Protein AF-A0A392PJS2-F1 (afdb_monomer_lite)

pLDDT: mean 96.97, std 3.46, range [73.12, 98.88]

Structure (mmCIF, N/CA/C/O backbone):
data_AF-A0A392PJS2-F1
#
_entry.id   AF-A0A392PJS2-F1
#
loop_
_atom_site.group_PDB
_atom_site.id
_atom_site.type_symbol
_atom_site.label_atom_id
_atom_site.label_alt_id
_atom_site.label_comp_id
_atom_site.label_asym_id
_atom_site.label_entity_id
_atom_site.label_seq_id
_atom_site.pdbx_PDB_ins_code
_atom_site.Cartn_x
_atom_site.Cartn_y
_atom_site.Cartn_z
_atom_site.occupancy
_atom_site.B_iso_or_equiv
_atom_site.auth_seq_id
_atom_site.auth_comp_id
_atom_site.auth_asym_id
_atom_site.auth_atom_id
_atom_site.pdbx_PDB_model_num
ATOM 1 N N . MET A 1 1 ? 1.914 8.435 -18.148 1.00 73.12 1 MET A N 1
ATOM 2 C CA . MET A 1 1 ? 0.728 9.292 -17.917 1.00 73.12 1 MET A CA 1
ATOM 3 C C . MET A 1 1 ? -0.506 8.415 -18.011 1.00 73.12 1 MET A C 1
ATOM 5 O O . MET A 1 1 ? -0.628 7.691 -18.993 1.00 73.12 1 MET A O 1
ATOM 9 N N . ALA A 1 2 ? -1.369 8.454 -17.001 1.00 86.44 2 ALA A N 1
ATOM 10 C CA . ALA A 1 2 ? -2.645 7.744 -16.968 1.00 86.44 2 ALA A CA 1
ATOM 11 C C . ALA A 1 2 ? -3.736 8.725 -16.528 1.00 86.44 2 ALA A C 1
ATOM 13 O O . ALA A 1 2 ? -3.435 9.701 -15.837 1.00 86.44 2 ALA A O 1
ATOM 14 N N . VAL A 1 3 ? -4.967 8.484 -16.959 1.00 92.62 3 VAL A N 1
ATOM 15 C CA . VAL A 1 3 ? -6.150 9.249 -16.550 1.00 92.62 3 VAL A CA 1
ATOM 16 C C . VAL A 1 3 ? -7.122 8.315 -15.847 1.00 92.62 3 VAL A C 1
ATOM 18 O O . VAL A 1 3 ? -7.214 7.147 -16.221 1.00 92.62 3 VAL A O 1
ATOM 21 N N . GLU A 1 4 ? -7.824 8.811 -14.831 1.00 91.25 4 GLU A N 1
ATOM 22 C CA . GLU A 1 4 ? -8.888 8.043 -14.184 1.00 91.25 4 GLU A CA 1
ATOM 23 C C . GLU A 1 4 ? -9.958 7.679 -15.212 1.00 91.25 4 GLU A C 1
ATOM 25 O O . GLU A 1 4 ? -10.433 8.524 -15.974 1.00 91.25 4 GLU A O 1
ATOM 30 N 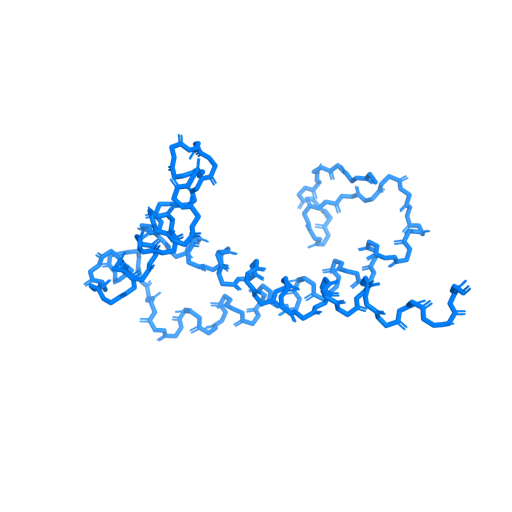N . ASP A 1 5 ? -10.302 6.399 -15.244 1.00 93.44 5 ASP A N 1
ATOM 31 C CA . ASP A 1 5 ? -11.325 5.855 -16.119 1.00 93.44 5 ASP A CA 1
ATOM 32 C C . ASP A 1 5 ? -11.951 4.642 -15.423 1.00 93.44 5 ASP A C 1
ATOM 34 O O . ASP A 1 5 ? -11.421 3.533 -15.523 1.00 93.44 5 ASP A O 1
ATOM 38 N N . PRO A 1 6 ? -13.076 4.830 -14.711 1.00 91.88 6 PRO A N 1
ATOM 39 C CA . PRO A 1 6 ? -13.757 3.745 -14.010 1.00 91.88 6 PRO A CA 1
ATOM 40 C C . PRO A 1 6 ? -14.246 2.614 -14.924 1.00 91.88 6 PRO A C 1
ATOM 42 O O . PRO A 1 6 ? -14.623 1.562 -14.420 1.00 91.88 6 PRO A O 1
ATOM 45 N N . SER A 1 7 ? -14.289 2.829 -16.246 1.00 91.69 7 SER A N 1
ATOM 46 C CA . SER A 1 7 ? -14.652 1.792 -17.218 1.00 91.69 7 SER A CA 1
ATOM 47 C C . SER A 1 7 ? -13.464 0.928 -17.657 1.00 91.69 7 SER A C 1
ATOM 49 O O . SER A 1 7 ? -13.666 -0.132 -18.248 1.00 91.69 7 SER A O 1
ATOM 51 N N . SER A 1 8 ? -12.235 1.359 -17.356 1.00 91.75 8 SER A N 1
ATOM 52 C CA . SER A 1 8 ? -11.013 0.596 -17.608 1.00 91.75 8 SER A CA 1
ATOM 53 C C . SER A 1 8 ? -10.842 -0.525 -16.571 1.00 91.75 8 SER A C 1
ATOM 55 O O . SER A 1 8 ? -11.165 -0.295 -15.402 1.00 91.75 8 SER A O 1
ATOM 57 N N . PRO A 1 9 ? -10.275 -1.697 -16.937 1.00 86.38 9 PRO A N 1
ATOM 58 C CA . PRO A 1 9 ? -10.069 -2.819 -16.011 1.00 86.38 9 PRO A CA 1
ATOM 59 C C . PRO A 1 9 ? -9.380 -2.424 -14.700 1.00 86.38 9 PRO A C 1
ATOM 61 O O . PRO A 1 9 ? -9.781 -2.866 -13.630 1.00 86.38 9 PRO A O 1
ATOM 64 N N . HIS A 1 10 ? -8.409 -1.511 -14.783 1.00 89.31 10 HIS A N 1
ATOM 65 C CA . HIS A 1 10 ? -7.588 -1.077 -13.647 1.00 89.31 10 HIS A CA 1
ATOM 66 C C . HIS A 1 10 ? -8.037 0.262 -13.040 1.00 89.31 10 HIS A C 1
ATOM 68 O O . HIS A 1 10 ? -7.300 0.886 -12.276 1.00 89.31 10 HIS A O 1
ATOM 74 N N . GLY A 1 11 ? -9.214 0.767 -13.431 1.00 88.94 11 GLY A N 1
ATOM 75 C CA . GLY A 1 11 ? -9.738 2.076 -13.014 1.00 88.94 11 GLY A CA 1
ATOM 76 C C . GLY A 1 11 ? -8.996 3.283 -13.604 1.00 88.94 11 GLY A C 1
ATOM 77 O O . GLY A 1 11 ? -9.311 4.433 -13.289 1.00 88.94 11 GLY A O 1
ATOM 78 N N . VAL A 1 12 ? -8.008 3.039 -14.467 1.00 93.19 12 VAL A N 1
ATOM 79 C CA . VAL A 1 12 ? -7.239 4.064 -15.173 1.00 93.19 12 VAL A CA 1
ATOM 80 C C . VAL A 1 12 ? -7.019 3.666 -16.623 1.00 93.19 12 VAL A C 1
ATOM 82 O O . VAL A 1 12 ? -6.790 2.498 -16.936 1.00 93.19 12 VAL A O 1
ATOM 85 N N . ARG A 1 13 ? -7.037 4.648 -17.519 1.00 94.00 13 ARG A N 1
ATOM 86 C CA . ARG A 1 13 ? -6.666 4.481 -18.924 1.00 94.00 13 ARG A CA 1
ATOM 87 C C . ARG A 1 13 ? -5.287 5.080 -19.164 1.00 94.00 13 ARG A C 1
ATOM 89 O O . ARG A 1 13 ? -5.021 6.230 -18.802 1.00 94.00 13 ARG A O 1
ATOM 96 N N . LEU A 1 14 ? -4.400 4.313 -19.793 1.00 94.62 14 LEU A N 1
ATOM 97 C CA . LEU A 1 14 ? -3.077 4.802 -20.164 1.00 94.62 14 LEU A CA 1
ATOM 98 C C . LEU A 1 14 ? -3.186 5.792 -21.330 1.00 94.62 14 LEU A C 1
ATOM 100 O O . LEU A 1 14 ? -3.915 5.568 -22.293 1.00 94.62 14 LEU A O 1
ATOM 104 N N . VAL A 1 15 ? -2.457 6.908 -21.243 1.00 94.75 15 VAL A N 1
ATOM 105 C CA . VAL A 1 15 ? -2.358 7.875 -22.355 1.00 94.75 15 VAL A CA 1
ATOM 106 C C . VAL A 1 15 ? -1.478 7.319 -23.478 1.00 94.75 15 VAL A C 1
ATOM 108 O O . VAL A 1 15 ? -1.674 7.654 -24.641 1.00 94.75 15 VAL A O 1
ATOM 111 N N . ILE A 1 16 ? -0.515 6.471 -23.119 1.00 95.25 16 ILE A N 1
ATOM 112 C CA . ILE A 1 16 ? 0.307 5.690 -24.041 1.00 95.25 16 ILE A CA 1
ATOM 113 C C . ILE A 1 16 ? -0.074 4.238 -23.792 1.00 95.25 16 ILE A C 1
ATOM 115 O O . ILE A 1 16 ? 0.264 3.704 -22.738 1.00 95.25 16 ILE A O 1
ATOM 119 N N . GLU A 1 17 ? -0.819 3.650 -24.723 1.00 92.50 17 GLU A N 1
ATOM 120 C CA . GLU A 1 17 ? -1.351 2.291 -24.579 1.00 92.50 17 GLU A CA 1
ATOM 121 C C . GLU A 1 17 ? -0.225 1.264 -24.425 1.00 92.50 17 GLU A C 1
ATOM 123 O O . GLU A 1 17 ? -0.281 0.431 -23.531 1.00 92.50 17 GLU A O 1
ATOM 128 N N . ASP A 1 18 ? 0.839 1.397 -25.219 1.00 95.06 18 ASP A N 1
ATOM 129 C CA . ASP A 1 18 ? 2.021 0.535 -25.169 1.00 95.06 18 ASP A CA 1
ATOM 130 C C . ASP A 1 18 ? 3.140 1.170 -24.329 1.00 95.06 18 ASP A C 1
ATOM 132 O O . ASP A 1 18 ? 4.203 1.543 -24.826 1.00 95.06 18 ASP A O 1
ATOM 136 N N . TYR A 1 19 ? 2.868 1.396 -23.041 1.00 96.56 19 TYR A N 1
ATOM 137 C CA . TYR A 1 19 ? 3.900 1.760 -22.069 1.00 96.56 19 TYR A CA 1
ATOM 138 C C . TYR A 1 19 ? 4.223 0.536 -21.195 1.00 96.56 19 TYR A C 1
ATOM 140 O O . TYR A 1 19 ? 3.553 0.353 -20.177 1.00 96.56 19 TYR A O 1
ATOM 148 N N . PRO A 1 20 ? 5.261 -0.267 -21.522 1.00 96.88 20 PRO A N 1
ATOM 149 C CA . PRO A 1 20 ? 5.435 -1.610 -20.955 1.00 96.88 20 PRO A CA 1
ATOM 150 C C . PRO A 1 20 ? 5.481 -1.654 -19.426 1.00 96.88 20 PRO A C 1
ATOM 152 O O . PRO A 1 20 ? 4.759 -2.423 -18.808 1.00 96.88 20 PRO A O 1
ATOM 155 N N . TYR A 1 21 ? 6.241 -0.749 -18.796 1.00 96.69 21 TYR A N 1
ATOM 156 C CA . TYR A 1 21 ? 6.295 -0.650 -17.331 1.00 96.69 21 TYR A CA 1
ATOM 157 C C . TYR A 1 21 ? 4.911 -0.430 -16.698 1.00 96.69 21 TYR A C 1
ATOM 159 O O . TYR A 1 21 ? 4.620 -0.983 -15.641 1.00 96.69 21 TYR A O 1
ATOM 167 N N . ALA A 1 22 ? 4.062 0.390 -17.323 1.00 96.06 22 ALA A N 1
ATOM 168 C CA . ALA A 1 22 ? 2.736 0.685 -16.796 1.00 96.06 22 ALA A CA 1
ATOM 169 C C . ALA A 1 22 ? 1.731 -0.429 -17.109 1.00 96.06 22 ALA A C 1
ATOM 171 O O . ALA A 1 22 ? 0.945 -0.765 -16.234 1.00 96.06 22 ALA A O 1
ATOM 172 N N . VAL A 1 23 ? 1.763 -0.996 -18.319 1.00 96.31 23 VAL A N 1
ATOM 173 C CA . VAL A 1 23 ? 0.888 -2.110 -18.716 1.00 96.31 23 VAL A CA 1
ATOM 174 C C . VAL A 1 23 ? 1.123 -3.310 -17.801 1.00 96.31 23 VAL A C 1
ATOM 176 O O . VAL A 1 23 ? 0.204 -3.727 -17.103 1.00 96.31 23 VAL A O 1
ATOM 179 N N . ASP A 1 24 ? 2.368 -3.783 -17.707 1.00 97.88 24 ASP A N 1
ATOM 180 C CA . ASP A 1 24 ? 2.719 -4.934 -16.868 1.00 97.88 24 ASP A CA 1
ATOM 181 C C . ASP A 1 24 ? 2.517 -4.619 -15.381 1.00 97.88 24 ASP A C 1
ATOM 183 O O . ASP A 1 24 ? 2.065 -5.453 -14.594 1.00 97.88 24 ASP A O 1
ATOM 187 N N . GLY A 1 25 ? 2.837 -3.385 -14.983 1.00 97.56 25 GLY A N 1
ATOM 188 C CA . GLY A 1 25 ? 2.685 -2.935 -13.609 1.00 97.56 25 GLY A CA 1
ATOM 189 C C . GLY A 1 25 ? 1.233 -2.925 -13.136 1.00 97.56 25 GLY A C 1
ATOM 190 O O . GLY A 1 25 ? 0.978 -3.299 -11.993 1.00 97.56 25 GLY A O 1
ATOM 191 N N . LEU A 1 26 ? 0.281 -2.538 -13.992 1.00 97.19 26 LEU A N 1
ATOM 192 C CA . LEU A 1 26 ? -1.142 -2.540 -13.648 1.00 97.19 26 LEU A CA 1
ATOM 193 C C . LEU A 1 26 ? -1.684 -3.961 -13.448 1.00 97.19 26 LEU A C 1
ATOM 195 O O . LEU A 1 26 ? -2.404 -4.187 -12.481 1.00 97.19 26 LEU A O 1
ATOM 199 N N . GLU A 1 27 ? -1.271 -4.925 -14.274 1.00 97.62 27 GLU A N 1
ATOM 200 C CA . GLU A 1 27 ? -1.653 -6.336 -14.104 1.00 97.62 27 GLU A CA 1
ATOM 201 C C . GLU A 1 27 ? -1.152 -6.906 -12.766 1.00 97.62 27 GLU A C 1
ATOM 203 O O . GLU A 1 27 ? -1.897 -7.547 -12.022 1.00 97.62 27 GLU A O 1
ATOM 208 N N . ILE A 1 28 ? 0.108 -6.633 -12.408 1.00 98.38 28 ILE A N 1
ATOM 209 C CA . ILE A 1 28 ? 0.666 -7.087 -11.126 1.00 98.38 28 ILE A CA 1
ATOM 210 C C . ILE A 1 28 ? -0.003 -6.364 -9.949 1.00 98.38 28 ILE A C 1
ATOM 212 O O . ILE A 1 28 ? -0.271 -6.978 -8.913 1.00 98.38 28 ILE A O 1
ATOM 216 N N . TRP A 1 29 ? -0.273 -5.065 -10.088 1.00 98.00 29 TRP A N 1
ATOM 217 C CA . TRP A 1 29 ? -0.975 -4.286 -9.073 1.00 98.00 29 TRP A CA 1
ATOM 218 C C . TRP A 1 29 ? -2.374 -4.845 -8.796 1.00 98.00 29 TRP A C 1
ATOM 220 O O . TRP A 1 29 ? -2.734 -5.021 -7.631 1.00 98.00 29 TRP A O 1
ATOM 230 N N . ASP A 1 30 ? -3.136 -5.166 -9.841 1.00 97.25 30 ASP A N 1
ATOM 231 C CA . ASP A 1 30 ? -4.477 -5.732 -9.706 1.00 97.25 30 ASP A CA 1
ATOM 232 C C . ASP A 1 30 ? -4.451 -7.121 -9.054 1.00 97.25 30 ASP A C 1
ATOM 234 O O . ASP A 1 30 ? -5.224 -7.394 -8.131 1.00 97.25 30 ASP A O 1
ATOM 238 N N . ALA A 1 31 ? -3.477 -7.962 -9.421 1.00 98.50 31 ALA A N 1
ATOM 239 C CA . ALA A 1 31 ? -3.265 -9.257 -8.779 1.00 98.50 31 ALA A CA 1
ATOM 240 C C . ALA A 1 31 ? -2.963 -9.125 -7.272 1.00 98.50 31 ALA A C 1
ATOM 242 O O . ALA A 1 31 ? -3.548 -9.839 -6.453 1.00 98.50 31 ALA A O 1
ATOM 243 N N . ILE A 1 32 ? -2.085 -8.189 -6.884 1.00 98.75 32 ILE A N 1
ATOM 244 C CA . ILE A 1 32 ? -1.775 -7.913 -5.471 1.00 98.75 32 ILE A CA 1
ATOM 245 C C . ILE A 1 32 ? -3.022 -7.420 -4.741 1.00 98.75 32 ILE A C 1
ATOM 247 O O . ILE A 1 32 ? -3.347 -7.935 -3.671 1.00 98.75 32 ILE A O 1
ATOM 251 N N . LYS A 1 33 ? -3.723 -6.431 -5.304 1.00 98.12 33 LYS A N 1
ATOM 252 C CA . LYS A 1 33 ? -4.886 -5.820 -4.659 1.00 98.12 33 LYS A CA 1
ATOM 253 C C . LYS A 1 33 ? -6.017 -6.829 -4.471 1.00 98.12 33 LYS A C 1
ATOM 255 O O . LYS A 1 33 ? -6.614 -6.857 -3.397 1.00 98.12 33 LYS A O 1
ATOM 260 N N . THR A 1 34 ? -6.264 -7.680 -5.466 1.00 98.31 34 THR A N 1
ATOM 261 C CA . THR A 1 34 ? -7.250 -8.767 -5.392 1.00 98.31 34 THR A CA 1
ATOM 262 C C . THR A 1 34 ? -6.894 -9.753 -4.283 1.00 98.31 34 THR A C 1
ATOM 264 O O . THR A 1 34 ? -7.718 -10.024 -3.412 1.00 98.31 34 THR A O 1
ATOM 267 N N . TRP A 1 35 ? -5.640 -10.213 -4.230 1.00 98.81 35 TRP A N 1
ATOM 268 C CA . TRP A 1 35 ? -5.190 -11.111 -3.165 1.00 98.81 35 TRP A CA 1
ATOM 269 C C . TRP A 1 35 ? -5.331 -10.493 -1.766 1.00 98.81 35 TRP A C 1
ATOM 271 O O . TRP A 1 35 ? -5.812 -11.143 -0.838 1.00 98.81 35 TRP A O 1
ATOM 281 N N . VAL A 1 36 ? -4.932 -9.228 -1.602 1.00 98.75 36 VAL A N 1
ATOM 282 C CA . VAL A 1 36 ? -5.047 -8.515 -0.322 1.00 98.75 36 VAL A CA 1
ATOM 283 C C . VAL A 1 36 ? -6.510 -8.343 0.077 1.00 98.75 36 VAL A C 1
ATOM 285 O O . VAL A 1 36 ? -6.837 -8.563 1.240 1.00 98.75 36 VAL A O 1
ATOM 288 N N . GLN A 1 37 ? -7.386 -7.972 -0.860 1.00 98.50 37 GLN A N 1
ATOM 289 C CA . GLN A 1 37 ? -8.825 -7.855 -0.621 1.00 98.50 37 GLN A CA 1
ATOM 290 C C . GLN A 1 37 ? -9.396 -9.173 -0.099 1.00 98.50 37 GLN A C 1
ATOM 292 O O . GLN A 1 37 ? -10.055 -9.173 0.943 1.00 98.50 37 GLN A O 1
ATOM 297 N N . ASP A 1 38 ? -9.116 -10.282 -0.782 1.00 98.56 38 ASP A N 1
ATOM 298 C CA . ASP A 1 38 ? -9.609 -11.600 -0.390 1.00 98.56 38 ASP A CA 1
ATOM 299 C C . ASP A 1 38 ? -9.082 -11.991 0.990 1.00 98.56 38 ASP A C 1
ATOM 301 O O . ASP A 1 38 ? -9.863 -12.352 1.869 1.00 98.56 38 ASP A O 1
ATOM 305 N N . TYR A 1 39 ? -7.775 -11.839 1.222 1.00 98.69 39 TYR A N 1
ATOM 306 C CA . TYR A 1 39 ? -7.146 -12.196 2.490 1.00 98.69 39 TYR A CA 1
ATOM 307 C C . TYR A 1 39 ? -7.667 -11.354 3.660 1.00 98.69 39 TYR A C 1
ATOM 309 O O . TYR A 1 39 ? -8.053 -11.904 4.688 1.00 98.69 39 TYR A O 1
ATOM 317 N N . VAL A 1 40 ? -7.724 -10.025 3.517 1.00 98.44 40 VAL A N 1
ATOM 318 C CA . VAL A 1 40 ? -8.235 -9.123 4.564 1.00 98.44 40 VAL A CA 1
ATOM 319 C C . VAL A 1 40 ? -9.688 -9.453 4.899 1.00 98.44 40 VAL A C 1
ATOM 321 O O . VAL A 1 40 ? -10.041 -9.498 6.078 1.00 98.44 40 VAL A O 1
ATOM 324 N N . SER A 1 41 ? -10.511 -9.755 3.891 1.00 97.31 41 SER A N 1
ATOM 325 C CA . SER A 1 41 ? -11.933 -10.070 4.080 1.00 97.31 41 SER A CA 1
ATOM 326 C C . SER A 1 41 ? -12.169 -11.344 4.907 1.00 97.31 41 SER A C 1
ATOM 328 O O . SER A 1 41 ? -13.239 -11.492 5.494 1.00 97.31 41 SER A O 1
ATOM 330 N N . LEU A 1 42 ? -11.181 -12.246 5.004 1.00 98.31 42 LEU A N 1
ATOM 331 C CA . LEU A 1 42 ? -11.260 -13.433 5.868 1.00 98.31 42 LEU A CA 1
ATOM 332 C C . LEU A 1 42 ? -11.178 -13.091 7.364 1.00 98.31 42 LEU A C 1
ATOM 334 O O . LEU A 1 42 ? -11.763 -13.801 8.181 1.00 98.31 42 LEU A O 1
ATOM 338 N N . TYR A 1 43 ? -10.448 -12.031 7.727 1.00 98.31 43 TYR A N 1
ATOM 339 C CA . TYR A 1 43 ? -10.139 -11.691 9.123 1.00 98.31 43 TYR A CA 1
ATOM 340 C C . TYR A 1 43 ? -10.861 -10.432 9.615 1.00 98.31 43 TYR A C 1
ATOM 342 O O . TYR A 1 43 ? -11.163 -10.322 10.803 1.00 98.31 43 TYR A O 1
ATOM 350 N N . TYR A 1 44 ? -11.181 -9.506 8.710 1.00 98.44 44 TYR A N 1
ATOM 351 C CA . TYR A 1 44 ? -11.827 -8.232 9.014 1.00 98.44 44 TYR A CA 1
ATOM 352 C C . TYR A 1 44 ? -13.157 -8.131 8.261 1.00 98.44 44 TYR A C 1
ATOM 354 O O . TYR A 1 44 ? -13.212 -7.523 7.197 1.00 98.44 44 TYR A O 1
ATOM 362 N N . PRO A 1 45 ? -14.250 -8.718 8.782 1.00 97.00 45 PRO A N 1
ATOM 363 C CA . PRO A 1 45 ? -15.543 -8.702 8.098 1.00 97.00 45 PRO A CA 1
ATOM 364 C C . PRO A 1 45 ? -16.214 -7.321 8.087 1.00 97.00 45 PRO A C 1
ATOM 366 O O . PRO A 1 45 ? -17.107 -7.092 7.274 1.00 97.00 45 PRO A O 1
ATOM 369 N N . THR A 1 46 ? -15.833 -6.414 8.995 1.00 98.12 46 THR A N 1
ATOM 370 C CA . THR A 1 46 ? -16.392 -5.058 9.082 1.00 98.12 46 THR A CA 1
ATOM 371 C C . THR A 1 46 ? -15.341 -4.035 9.514 1.00 98.12 46 THR A C 1
ATOM 373 O O . THR A 1 46 ? -14.329 -4.384 10.132 1.00 98.12 46 THR A O 1
ATOM 376 N N . ASP A 1 47 ? -15.603 -2.758 9.228 1.00 98.56 47 ASP A N 1
ATOM 377 C CA . ASP A 1 47 ? -14.724 -1.643 9.600 1.00 98.56 47 ASP A CA 1
ATOM 378 C C . ASP A 1 47 ? -14.512 -1.565 11.118 1.00 98.56 47 ASP A C 1
ATOM 380 O O . ASP A 1 47 ? -13.417 -1.254 11.586 1.00 98.56 47 ASP A O 1
ATOM 384 N N . GLU A 1 48 ? -15.523 -1.922 11.915 1.00 98.44 48 GLU A N 1
ATOM 385 C CA . GLU A 1 48 ? -15.415 -1.930 13.375 1.00 98.44 48 GLU A CA 1
ATOM 386 C C . GLU A 1 48 ? -14.372 -2.930 13.883 1.00 98.44 48 GLU A C 1
ATOM 388 O O . GLU A 1 48 ? -13.803 -2.713 14.953 1.00 98.44 48 GLU A O 1
ATOM 393 N N . VAL A 1 49 ? -14.119 -4.023 13.154 1.00 98.38 49 VAL A N 1
ATOM 394 C CA . VAL A 1 49 ? -13.078 -4.992 13.529 1.00 98.38 49 VAL A CA 1
ATOM 395 C C . VAL A 1 49 ? -11.692 -4.378 13.324 1.00 98.38 49 VAL A C 1
ATOM 397 O O . VAL A 1 49 ? -10.851 -4.497 14.210 1.00 98.38 49 VAL A O 1
ATOM 400 N N . VAL A 1 50 ? -11.481 -3.633 12.232 1.00 98.56 50 VAL A N 1
ATOM 401 C CA . VAL A 1 50 ? -10.233 -2.885 11.966 1.00 98.56 50 VAL A CA 1
ATOM 402 C C . VAL A 1 50 ? -9.982 -1.833 13.051 1.00 98.56 50 VAL A C 1
ATOM 404 O O . VAL A 1 50 ? -8.871 -1.706 13.563 1.00 98.56 50 VAL A O 1
ATOM 407 N N . GLN A 1 51 ? -11.024 -1.094 13.442 1.00 98.56 51 GLN A N 1
ATOM 408 C CA . GLN A 1 51 ? -10.931 -0.042 14.465 1.00 98.56 51 GLN A CA 1
ATOM 409 C C . GLN A 1 51 ? -10.604 -0.593 15.859 1.00 98.56 51 GLN A C 1
ATOM 411 O O . GLN A 1 51 ? -9.946 0.078 16.654 1.00 98.56 51 GLN A O 1
ATOM 416 N N . LYS A 1 52 ? -11.084 -1.801 16.177 1.00 98.56 52 LYS A N 1
ATOM 417 C CA . LYS A 1 52 ? -10.890 -2.446 17.486 1.00 98.56 52 LYS A CA 1
ATOM 418 C C . LYS A 1 52 ? -9.586 -3.235 17.595 1.00 98.56 52 LYS A C 1
ATOM 420 O O . LYS A 1 52 ? -9.233 -3.639 18.702 1.00 98.56 52 LYS A O 1
ATOM 425 N N . ASP A 1 53 ? -8.881 -3.455 16.490 1.00 98.75 53 ASP A N 1
ATOM 426 C CA . ASP A 1 53 ? -7.601 -4.156 16.481 1.00 98.75 53 ASP A CA 1
ATOM 427 C C . ASP A 1 53 ? -6.476 -3.260 17.022 1.00 98.75 53 ASP A C 1
ATOM 429 O O . ASP A 1 53 ? -5.905 -2.424 16.324 1.00 98.75 53 ASP A O 1
ATOM 433 N N . ILE A 1 54 ? -6.158 -3.434 18.304 1.00 98.62 54 ILE A N 1
ATOM 434 C CA . ILE A 1 54 ? -5.173 -2.609 19.013 1.00 98.62 54 ILE A CA 1
ATOM 435 C C . ILE A 1 54 ? -3.774 -2.750 18.402 1.00 98.62 54 ILE A C 1
ATOM 437 O O . ILE A 1 54 ? -3.030 -1.764 18.350 1.00 98.62 54 ILE A O 1
ATOM 441 N N . GLU A 1 55 ? -3.407 -3.950 17.949 1.00 98.81 55 GLU A N 1
ATOM 442 C CA . GLU A 1 55 ? -2.089 -4.203 17.368 1.00 98.81 55 GLU A CA 1
ATOM 443 C C . GLU A 1 55 ? -1.964 -3.482 16.027 1.00 98.81 55 GLU A C 1
ATOM 445 O O . GLU A 1 55 ? -1.006 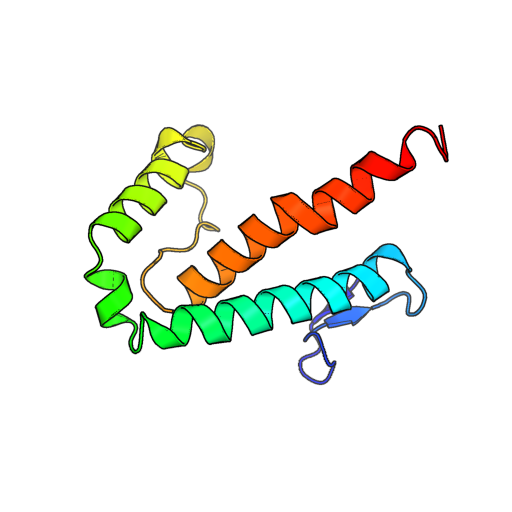-2.731 15.827 1.00 98.81 55 GLU A O 1
ATOM 450 N N . LEU A 1 56 ? -2.978 -3.601 15.164 1.00 98.81 56 LEU A N 1
ATOM 451 C CA . LEU A 1 56 ? -3.021 -2.918 13.873 1.00 98.81 56 LEU A CA 1
ATOM 452 C C . LEU A 1 56 ? -2.992 -1.389 14.025 1.00 98.81 56 LEU A C 1
ATOM 454 O O . LEU A 1 56 ? -2.216 -0.713 13.344 1.00 98.81 56 LEU A O 1
ATOM 458 N N . GLN A 1 57 ? -3.792 -0.835 14.944 1.00 98.75 57 GLN A N 1
ATOM 459 C CA . GLN A 1 57 ? -3.819 0.610 15.203 1.00 98.75 57 GLN A CA 1
ATOM 460 C C . GLN A 1 57 ? -2.463 1.116 15.715 1.00 98.75 57 GLN A C 1
ATOM 462 O O . GLN A 1 57 ? -1.981 2.171 15.294 1.00 98.75 57 GLN A O 1
ATOM 467 N N . THR A 1 58 ? -1.825 0.360 16.612 1.00 98.75 58 THR A N 1
ATOM 468 C CA . THR A 1 58 ? -0.522 0.728 17.182 1.00 98.75 58 THR A CA 1
ATOM 469 C C . THR A 1 58 ? 0.581 0.652 16.132 1.00 98.75 58 THR A C 1
ATOM 471 O O . THR A 1 58 ? 1.389 1.577 16.033 1.00 98.75 58 THR A O 1
ATOM 474 N N . TRP A 1 59 ? 0.585 -0.405 15.318 1.00 98.81 59 TRP A N 1
ATOM 475 C CA . TRP A 1 59 ? 1.521 -0.567 14.211 1.00 98.81 59 TRP A CA 1
ATOM 476 C C . TRP A 1 59 ? 1.422 0.594 13.220 1.00 98.81 59 TRP A C 1
ATOM 478 O O . TRP A 1 59 ? 2.428 1.249 12.942 1.00 98.81 59 TRP A O 1
ATOM 488 N N . TRP A 1 60 ? 0.215 0.912 12.740 1.00 98.69 60 TRP A N 1
ATOM 489 C CA . TRP A 1 60 ? 0.040 1.992 11.770 1.00 98.69 60 TRP A CA 1
ATOM 490 C C . TRP A 1 60 ? 0.457 3.350 12.340 1.00 98.69 60 TRP A C 1
ATOM 492 O O . TRP A 1 60 ? 1.153 4.129 11.684 1.00 98.69 60 TRP A O 1
ATOM 502 N N . LYS A 1 61 ? 0.099 3.611 13.601 1.00 98.62 61 LYS A N 1
ATOM 503 C CA . LYS A 1 61 ? 0.532 4.813 14.313 1.00 98.62 61 LYS A CA 1
ATOM 504 C C . LYS A 1 61 ? 2.055 4.918 14.374 1.00 98.62 61 LYS A C 1
ATOM 506 O O . LYS A 1 61 ? 2.596 5.987 14.116 1.00 98.62 61 LYS A O 1
ATOM 511 N N . GLU A 1 62 ? 2.758 3.835 14.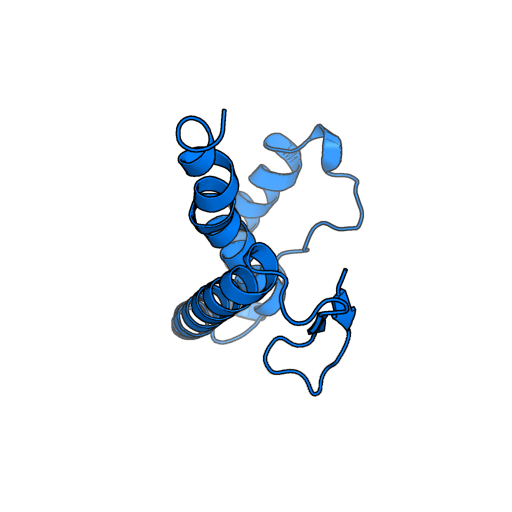698 1.00 98.75 62 GLU A N 1
ATOM 512 C CA . GLU A 1 62 ? 4.220 3.842 14.762 1.00 98.75 62 GLU A CA 1
ATOM 513 C C . GLU A 1 62 ? 4.870 4.063 13.391 1.00 98.75 62 GLU A C 1
ATOM 515 O O . GLU A 1 62 ? 5.806 4.863 13.288 1.00 98.75 62 GLU A O 1
ATOM 520 N N . VAL A 1 63 ? 4.349 3.428 12.336 1.00 98.50 63 VAL A N 1
ATOM 521 C CA . VAL A 1 63 ? 4.807 3.638 10.952 1.00 98.50 63 VAL A CA 1
ATOM 522 C C . VAL A 1 63 ? 4.741 5.121 10.578 1.00 98.50 63 VAL A C 1
ATOM 524 O O . VAL A 1 63 ? 5.723 5.668 10.075 1.00 98.50 63 VAL A O 1
ATOM 527 N N . VAL A 1 64 ? 3.623 5.792 10.868 1.00 98.56 64 VAL A N 1
ATOM 528 C CA . VAL A 1 64 ? 3.407 7.200 10.497 1.00 98.56 64 VAL A CA 1
ATOM 529 C C . VAL A 1 64 ? 4.138 8.168 11.427 1.00 98.56 64 VAL A C 1
ATOM 531 O O . VAL A 1 64 ? 4.815 9.080 10.962 1.00 98.56 64 VAL A O 1
ATOM 534 N N . GLU A 1 65 ? 4.007 8.008 12.743 1.00 98.56 65 GLU A N 1
ATOM 535 C CA . GLU A 1 65 ? 4.489 8.997 13.715 1.00 98.56 65 GLU A CA 1
ATOM 536 C C . GLU A 1 65 ? 5.974 8.850 14.052 1.00 98.56 65 GLU A C 1
ATOM 538 O O . GLU A 1 65 ? 6.596 9.834 14.460 1.00 98.56 65 GLU A O 1
ATOM 543 N N . LYS A 1 66 ? 6.549 7.650 13.892 1.00 98.38 66 LYS A N 1
ATOM 544 C CA . LYS A 1 66 ? 7.971 7.394 14.163 1.00 98.38 66 LYS A CA 1
ATOM 545 C C . LYS A 1 66 ? 8.740 7.017 12.906 1.00 98.38 66 LYS A C 1
ATOM 547 O O . LYS A 1 66 ? 9.736 7.670 12.616 1.00 98.38 66 LYS A O 1
ATOM 552 N N . GLY A 1 67 ? 8.282 6.005 12.166 1.00 98.12 67 GLY A N 1
ATOM 553 C CA . GLY A 1 67 ? 8.968 5.518 10.962 1.00 98.12 67 GLY A CA 1
ATOM 554 C C . GLY A 1 67 ? 9.127 6.611 9.902 1.00 98.12 67 GLY A C 1
ATOM 555 O O . GLY A 1 67 ? 10.232 6.862 9.430 1.00 98.12 67 GLY A O 1
ATOM 556 N N . HIS A 1 68 ? 8.033 7.316 9.613 1.00 98.31 68 HIS A N 1
ATOM 557 C CA . HIS A 1 68 ? 7.970 8.486 8.731 1.00 98.31 68 HIS A CA 1
ATOM 558 C C . HIS A 1 68 ? 7.578 9.761 9.500 1.00 98.31 68 HIS A C 1
ATOM 560 O O . HIS A 1 68 ? 6.786 10.583 9.028 1.00 98.31 68 HIS A O 1
ATOM 566 N N . GLY A 1 69 ? 8.109 9.923 10.718 1.00 98.44 69 GLY A N 1
ATOM 567 C CA . GLY A 1 69 ? 7.692 10.970 11.661 1.00 98.44 69 GLY A CA 1
ATOM 568 C C . GLY A 1 69 ? 7.924 12.417 11.193 1.00 98.44 69 GLY A C 1
ATOM 569 O O . GLY A 1 69 ? 7.280 13.350 11.687 1.00 98.44 69 GLY A O 1
ATOM 570 N N . ASP A 1 70 ? 8.809 12.617 10.218 1.00 98.62 70 ASP A N 1
ATOM 571 C CA . ASP A 1 70 ? 9.042 13.883 9.517 1.00 98.62 70 ASP A CA 1
ATOM 572 C C . ASP A 1 70 ? 7.879 14.267 8.582 1.00 98.62 70 ASP A C 1
ATOM 574 O O . ASP A 1 70 ? 7.644 15.448 8.319 1.00 98.62 70 ASP A O 1
ATOM 578 N N . LEU A 1 71 ? 7.103 13.276 8.135 1.00 98.44 71 LEU A N 1
ATOM 579 C CA . LEU A 1 71 ? 5.943 13.430 7.260 1.00 98.44 71 LEU A CA 1
ATOM 580 C C . LEU A 1 71 ? 4.603 13.172 7.962 1.00 98.44 71 LEU A C 1
ATOM 582 O O . LEU A 1 71 ? 3.563 13.277 7.310 1.00 98.44 71 LEU A O 1
ATOM 586 N N . LYS A 1 72 ? 4.579 12.878 9.268 1.00 98.12 72 LYS A N 1
ATOM 587 C CA . LYS A 1 72 ? 3.353 12.521 10.017 1.00 98.12 72 LYS A CA 1
ATOM 588 C C . LYS A 1 72 ? 2.191 13.515 9.869 1.00 98.12 72 LYS A C 1
ATOM 590 O O . LYS A 1 72 ? 1.030 13.123 9.886 1.00 98.12 72 LYS A O 1
ATOM 595 N N . ASP A 1 73 ? 2.495 14.799 9.671 1.00 97.81 73 ASP A N 1
ATOM 596 C CA . ASP A 1 73 ? 1.502 15.881 9.602 1.00 97.81 73 ASP A CA 1
ATOM 597 C C . ASP A 1 73 ? 0.883 16.052 8.196 1.00 97.81 73 ASP A C 1
ATOM 599 O O . ASP A 1 73 ? 0.068 16.949 7.953 1.00 97.81 73 ASP A O 1
ATOM 603 N N . LYS A 1 74 ? 1.268 15.213 7.224 1.00 98.12 74 LYS A N 1
ATOM 604 C CA . LYS A 1 74 ? 0.721 15.263 5.865 1.00 98.12 74 LYS A CA 1
ATOM 605 C C . LYS A 1 74 ? -0.694 14.676 5.803 1.00 98.12 74 LYS A C 1
ATOM 607 O O . LYS A 1 74 ? -1.004 13.651 6.396 1.00 98.12 74 LYS A O 1
ATOM 612 N N . LYS A 1 75 ? -1.568 15.313 5.016 1.00 97.38 75 LYS A N 1
ATOM 613 C CA . LYS A 1 75 ? -2.995 14.943 4.920 1.00 97.38 75 LYS A CA 1
ATOM 614 C C . LYS A 1 75 ? -3.272 13.659 4.132 1.00 97.38 75 LYS A C 1
ATOM 616 O O . LYS A 1 75 ? -4.390 13.168 4.194 1.00 97.38 75 LYS A O 1
ATOM 621 N N . TRP A 1 76 ? -2.292 13.150 3.388 1.00 97.19 76 TRP A N 1
ATOM 622 C CA . TRP A 1 76 ? -2.454 11.984 2.516 1.00 97.19 76 TRP A CA 1
ATOM 623 C C . TRP A 1 76 ? -2.320 10.641 3.244 1.00 97.19 76 TRP A C 1
ATOM 625 O O . TRP A 1 76 ? -2.531 9.612 2.616 1.00 97.19 76 TRP A O 1
ATOM 635 N N . TRP A 1 77 ? -1.984 10.628 4.539 1.00 98.19 77 TRP A N 1
ATOM 636 C CA . TRP A 1 77 ? -1.932 9.390 5.317 1.00 98.19 77 TRP A CA 1
ATOM 637 C C . TRP A 1 77 ? -3.330 8.769 5.488 1.00 98.19 77 TRP A C 1
ATOM 639 O O . TRP A 1 77 ? -4.216 9.443 6.035 1.00 98.19 77 TRP A O 1
ATOM 649 N N . PRO A 1 78 ? -3.518 7.488 5.104 1.00 97.88 78 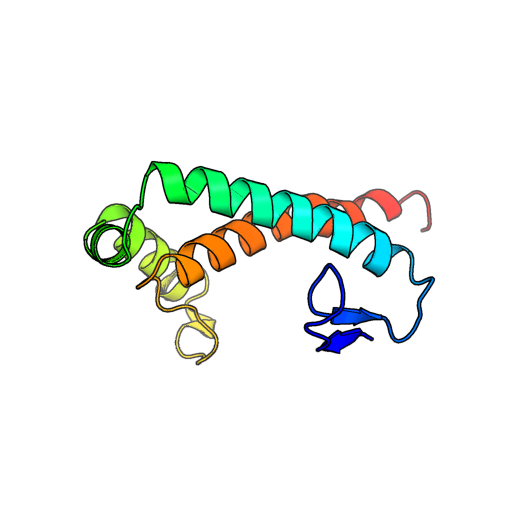PRO A N 1
ATOM 650 C CA . PRO A 1 78 ? -4.680 6.699 5.503 1.00 97.88 78 PRO A CA 1
ATOM 651 C C . PRO A 1 78 ? -4.889 6.725 7.018 1.00 97.88 78 PRO A C 1
ATOM 653 O O . PRO A 1 78 ? -3.929 6.786 7.794 1.00 97.88 78 PRO A O 1
ATOM 656 N N . LYS A 1 79 ? -6.150 6.686 7.454 1.00 97.38 79 LYS A N 1
ATOM 657 C CA . LYS A 1 79 ? -6.492 6.750 8.884 1.00 97.38 79 LYS A CA 1
ATOM 658 C C . LYS A 1 79 ? -6.503 5.382 9.554 1.00 97.38 79 LYS A C 1
ATOM 660 O O . LYS A 1 79 ? -6.499 5.332 10.782 1.00 97.38 79 LYS A O 1
ATOM 665 N N . MET A 1 80 ? -6.486 4.309 8.764 1.00 98.12 80 MET A N 1
ATOM 666 C CA . MET A 1 80 ? -6.571 2.926 9.228 1.00 98.12 80 MET A CA 1
ATOM 667 C C . MET A 1 80 ? -7.855 2.681 10.028 1.00 98.12 80 MET A C 1
ATOM 669 O O . MET A 1 80 ? -7.828 2.076 11.091 1.00 98.12 80 MET A O 1
ATOM 673 N N . GLN A 1 81 ? -8.985 3.217 9.554 1.00 98.31 81 GLN A N 1
ATOM 674 C CA . GLN A 1 81 ? -10.276 3.123 10.264 1.00 98.31 81 GLN A CA 1
ATOM 675 C C . GLN A 1 81 ? -11.314 2.253 9.549 1.00 98.31 81 GLN A C 1
ATOM 677 O O . GLN A 1 81 ? -12.423 2.085 10.051 1.00 98.31 81 GLN A O 1
ATOM 682 N N . ASN A 1 82 ? -10.989 1.734 8.370 1.00 98.44 82 ASN A N 1
ATOM 683 C CA . ASN A 1 82 ? -11.897 0.941 7.554 1.00 98.44 82 ASN A CA 1
ATOM 684 C C . ASN A 1 82 ? -11.113 -0.096 6.737 1.00 98.44 82 ASN A C 1
ATOM 686 O O . ASN A 1 82 ? -9.885 -0.021 6.630 1.00 98.44 82 ASN A O 1
ATOM 690 N N . LEU A 1 83 ? -11.830 -1.056 6.152 1.00 98.19 83 LEU A N 1
ATOM 691 C CA . LEU A 1 83 ? -11.249 -2.109 5.321 1.00 98.19 83 LEU A CA 1
ATOM 692 C C . LEU A 1 83 ? -10.446 -1.541 4.147 1.00 98.19 83 LEU A C 1
ATOM 694 O O . LEU A 1 83 ? -9.375 -2.058 3.838 1.00 98.19 83 LEU A O 1
ATOM 698 N N . GLN A 1 84 ? -10.940 -0.486 3.495 1.00 98.19 84 GLN A N 1
ATOM 699 C CA . GLN A 1 84 ? -10.284 0.087 2.318 1.00 98.19 84 GLN A CA 1
ATOM 700 C C . GLN A 1 84 ? -8.925 0.700 2.666 1.00 98.19 84 GLN A C 1
ATOM 702 O O . GLN A 1 84 ? -7.965 0.471 1.934 1.00 98.19 84 GLN A O 1
ATOM 707 N N . ASP A 1 85 ? -8.804 1.384 3.807 1.00 98.31 85 ASP A N 1
ATOM 708 C CA . ASP A 1 85 ? -7.526 1.902 4.305 1.00 98.31 85 ASP A CA 1
ATOM 709 C C . ASP A 1 85 ? -6.513 0.763 4.507 1.00 98.31 85 ASP A C 1
ATOM 711 O O . ASP A 1 85 ? -5.347 0.899 4.123 1.00 98.31 85 ASP A O 1
ATOM 715 N N . LEU A 1 86 ? -6.951 -0.362 5.085 1.00 98.75 86 LEU A N 1
ATOM 716 C CA . LEU A 1 86 ? -6.106 -1.531 5.336 1.00 98.75 86 LEU A CA 1
ATOM 717 C C . LEU A 1 86 ? -5.678 -2.197 4.024 1.00 98.75 86 LEU A C 1
ATOM 719 O O . LEU A 1 86 ? -4.486 -2.391 3.786 1.00 98.75 86 LEU A O 1
ATOM 723 N N . ILE A 1 87 ? -6.637 -2.485 3.143 1.00 98.69 87 ILE A N 1
ATOM 724 C CA . ILE A 1 87 ? -6.393 -3.114 1.840 1.00 98.69 87 ILE A CA 1
ATOM 725 C C . ILE A 1 87 ? -5.463 -2.252 0.992 1.00 98.69 87 ILE A C 1
ATOM 727 O O . ILE A 1 87 ? -4.490 -2.758 0.429 1.00 98.69 87 ILE A O 1
ATOM 731 N N . GLN A 1 88 ? -5.713 -0.944 0.930 1.00 98.31 88 GLN A N 1
ATOM 732 C CA . GLN A 1 88 ? -4.874 -0.013 0.188 1.00 98.31 88 GLN A CA 1
ATOM 733 C C . GLN A 1 88 ? -3.456 0.029 0.766 1.00 98.31 88 GLN A C 1
ATOM 735 O O . GLN A 1 88 ? -2.491 -0.113 0.016 1.00 98.31 88 GLN A O 1
ATOM 740 N N . SER A 1 89 ? -3.318 0.177 2.085 1.00 98.62 89 SER A N 1
ATOM 741 C CA . SER A 1 89 ? -2.011 0.246 2.748 1.00 98.62 89 SER A CA 1
ATOM 742 C C . SER A 1 89 ? -1.195 -1.030 2.535 1.00 98.62 89 SER A C 1
ATOM 744 O O . SER A 1 89 ? -0.042 -0.958 2.112 1.00 98.62 89 SER A O 1
ATOM 746 N N . CYS A 1 90 ? -1.796 -2.205 2.745 1.00 98.81 90 CYS A N 1
ATOM 747 C CA . CYS A 1 90 ? -1.141 -3.491 2.510 1.00 98.81 90 CYS A CA 1
ATOM 748 C C . CYS A 1 90 ? -0.743 -3.676 1.039 1.00 98.81 90 CYS A C 1
ATOM 750 O O . CYS A 1 90 ? 0.383 -4.092 0.764 1.00 98.81 90 CYS A O 1
ATOM 752 N N . SER A 1 91 ? -1.617 -3.310 0.096 1.00 98.75 91 SER A N 1
ATOM 753 C CA . SER A 1 91 ? -1.321 -3.405 -1.341 1.00 98.75 91 SER A CA 1
ATOM 754 C C . SER A 1 91 ? -0.135 -2.522 -1.733 1.00 98.75 91 SER A C 1
ATOM 756 O O . SER A 1 91 ? 0.770 -2.984 -2.424 1.00 98.75 91 SER A O 1
ATOM 758 N N . ILE A 1 92 ? -0.081 -1.279 -1.233 1.00 98.75 92 ILE A N 1
ATOM 759 C CA . ILE A 1 92 ? 1.042 -0.355 -1.469 1.00 98.75 92 ILE A CA 1
ATOM 760 C C . ILE A 1 92 ? 2.347 -0.925 -0.908 1.00 98.75 92 ILE A C 1
ATOM 762 O O . ILE A 1 92 ? 3.373 -0.886 -1.591 1.00 98.75 92 ILE A O 1
ATO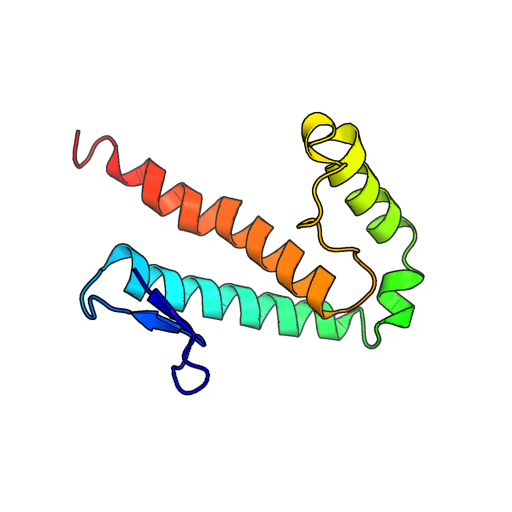M 766 N N . ILE A 1 93 ? 2.325 -1.458 0.317 1.00 98.75 93 ILE A N 1
ATOM 767 C CA . ILE A 1 93 ? 3.513 -2.037 0.960 1.00 98.75 93 ILE A CA 1
ATOM 768 C C . ILE A 1 93 ? 4.037 -3.226 0.144 1.00 98.75 93 ILE A C 1
ATOM 770 O O . ILE A 1 93 ? 5.224 -3.264 -0.186 1.00 98.75 93 ILE A O 1
ATOM 774 N N . ILE A 1 94 ? 3.159 -4.163 -0.235 1.00 98.88 94 ILE A N 1
ATOM 775 C CA . ILE A 1 94 ? 3.534 -5.352 -1.015 1.00 98.88 94 ILE A CA 1
ATOM 776 C C . ILE A 1 94 ? 4.062 -4.949 -2.393 1.00 98.88 94 ILE A C 1
ATOM 778 O O . ILE A 1 94 ? 5.128 -5.418 -2.792 1.00 98.88 94 ILE A O 1
ATOM 782 N N . TRP A 1 95 ? 3.377 -4.048 -3.102 1.00 98.81 95 TRP A N 1
ATOM 783 C CA . TRP A 1 95 ? 3.823 -3.518 -4.394 1.00 98.81 95 TRP A CA 1
ATOM 784 C C . TRP A 1 95 ? 5.219 -2.892 -4.312 1.00 98.81 95 TRP A C 1
ATOM 786 O O . TRP A 1 95 ? 6.096 -3.205 -5.120 1.00 98.81 95 TRP A O 1
ATOM 796 N N . THR A 1 96 ? 5.436 -2.044 -3.303 1.00 98.75 96 THR A N 1
ATOM 797 C CA . THR A 1 96 ? 6.704 -1.335 -3.089 1.00 98.75 96 THR A CA 1
ATOM 798 C C . THR A 1 96 ? 7.849 -2.319 -2.865 1.00 98.75 96 THR A C 1
ATOM 800 O O . THR A 1 96 ? 8.908 -2.185 -3.477 1.00 98.75 96 THR A O 1
ATOM 803 N N . ALA A 1 97 ? 7.627 -3.333 -2.026 1.00 98.69 97 ALA A N 1
ATOM 804 C CA . ALA A 1 97 ? 8.632 -4.337 -1.694 1.00 98.69 97 ALA A CA 1
ATOM 805 C C . ALA A 1 97 ? 8.898 -5.350 -2.824 1.00 98.69 97 ALA A C 1
ATOM 807 O O . ALA A 1 97 ? 9.944 -5.998 -2.820 1.00 98.69 97 ALA A O 1
ATOM 808 N N . SER A 1 98 ? 7.969 -5.507 -3.773 1.00 98.69 98 SER A N 1
ATOM 809 C CA . SER A 1 98 ? 8.044 -6.514 -4.837 1.00 98.69 98 SER A CA 1
ATOM 810 C C . SER A 1 98 ? 8.224 -5.883 -6.218 1.00 98.69 98 SER A C 1
ATOM 812 O O . SER A 1 98 ? 9.352 -5.629 -6.635 1.00 98.69 98 SER A O 1
ATOM 814 N N . ALA A 1 99 ? 7.129 -5.637 -6.933 1.00 98.56 99 ALA A N 1
ATOM 815 C CA . ALA A 1 99 ? 7.118 -5.229 -8.330 1.00 98.56 99 ALA A CA 1
ATOM 816 C C . ALA A 1 99 ? 7.852 -3.905 -8.567 1.00 98.56 99 ALA A C 1
ATOM 818 O O . ALA A 1 99 ? 8.649 -3.817 -9.500 1.00 98.56 99 ALA A O 1
ATOM 819 N N . LEU A 1 100 ? 7.657 -2.907 -7.694 1.00 98.69 100 LEU A N 1
ATOM 820 C CA . LEU A 1 100 ? 8.358 -1.630 -7.827 1.00 98.69 100 LEU A CA 1
ATOM 821 C C . LEU A 1 100 ? 9.866 -1.817 -7.672 1.00 98.69 100 LEU A C 1
ATOM 823 O O . LEU A 1 100 ? 10.624 -1.384 -8.537 1.00 98.69 100 LEU A O 1
ATOM 827 N N . HIS A 1 101 ? 10.295 -2.488 -6.598 1.00 98.62 101 HIS A N 1
ATOM 828 C CA . HIS A 1 101 ? 11.703 -2.800 -6.371 1.00 98.62 101 HIS A CA 1
ATOM 829 C C . HIS A 1 101 ? 12.298 -3.573 -7.555 1.00 98.62 101 HIS A C 1
ATOM 831 O O . HIS A 1 101 ? 13.342 -3.191 -8.078 1.00 98.62 101 HIS A O 1
ATOM 837 N N . ALA A 1 102 ? 11.621 -4.621 -8.028 1.00 98.69 102 ALA A N 1
ATOM 838 C CA . ALA A 1 102 ? 12.088 -5.433 -9.146 1.00 98.69 102 ALA A CA 1
ATOM 839 C C . ALA A 1 102 ? 12.280 -4.606 -10.427 1.00 98.69 102 ALA A C 1
ATOM 841 O O . ALA A 1 102 ? 13.335 -4.703 -11.061 1.00 98.69 102 ALA A O 1
ATOM 842 N N . ALA A 1 103 ? 11.299 -3.763 -10.764 1.00 98.38 103 ALA A N 1
ATOM 843 C CA . ALA A 1 103 ? 11.311 -2.945 -11.972 1.00 98.38 103 ALA A CA 1
ATOM 844 C C . ALA A 1 103 ? 12.460 -1.926 -12.000 1.00 98.38 103 ALA A C 1
ATOM 846 O O . ALA A 1 103 ? 13.014 -1.661 -13.065 1.00 98.38 103 ALA A O 1
ATOM 847 N N . VAL A 1 104 ? 12.843 -1.369 -10.845 1.00 98.12 104 VAL A N 1
ATOM 848 C CA . VAL A 1 104 ? 13.911 -0.355 -10.763 1.00 98.12 104 VAL A CA 1
ATOM 849 C C . VAL A 1 104 ? 15.293 -0.932 -10.441 1.00 98.12 104 VAL A C 1
ATOM 851 O O . VAL A 1 104 ? 16.292 -0.235 -10.606 1.00 98.12 104 VAL A O 1
ATOM 854 N N . ASN A 1 105 ? 15.374 -2.189 -9.996 1.00 98.38 105 ASN A N 1
ATOM 855 C CA . ASN A 1 105 ? 16.624 -2.813 -9.559 1.00 98.38 105 ASN A CA 1
ATOM 856 C C . ASN A 1 105 ? 17.243 -3.726 -10.628 1.00 98.38 105 ASN A C 1
ATOM 858 O O . ASN A 1 105 ? 18.401 -3.559 -11.004 1.00 98.38 105 ASN A O 1
ATOM 862 N N . PHE A 1 106 ? 16.490 -4.693 -11.161 1.00 98.19 106 PHE A N 1
ATOM 863 C CA . PHE A 1 106 ? 17.085 -5.757 -11.986 1.00 98.19 106 PHE A CA 1
ATOM 864 C C . PHE A 1 106 ? 17.510 -5.305 -13.391 1.00 98.19 106 PHE A C 1
ATOM 866 O O . PHE A 1 106 ? 18.209 -6.042 -14.083 1.00 98.19 106 PHE A O 1
ATOM 873 N N . GLY A 1 107 ? 17.148 -4.085 -13.795 1.00 98.19 107 GLY A N 1
ATOM 874 C CA . GLY A 1 107 ? 17.605 -3.461 -15.037 1.00 98.19 107 GLY A CA 1
ATOM 875 C C . GLY A 1 107 ? 18.972 -2.773 -14.948 1.00 98.19 107 GLY A C 1
ATOM 876 O O . GLY A 1 107 ? 19.504 -2.395 -15.987 1.00 98.19 107 GLY A O 1
ATOM 877 N N . GLN A 1 108 ? 19.563 -2.622 -13.755 1.00 97.75 108 GLN A N 1
ATOM 878 C CA . GLN A 1 108 ? 20.792 -1.835 -13.580 1.00 97.75 108 GLN A CA 1
ATOM 879 C C . GLN A 1 108 ? 21.969 -2.346 -14.421 1.00 97.75 108 GLN A C 1
ATOM 881 O O . GLN A 1 108 ? 22.566 -1.563 -15.147 1.00 97.75 108 GLN A O 1
ATOM 886 N N . TYR A 1 109 ? 22.290 -3.641 -14.348 1.00 97.56 109 TYR A N 1
ATOM 887 C CA . TYR A 1 109 ? 23.369 -4.229 -15.153 1.00 97.56 109 TYR A CA 1
ATOM 888 C C . TYR A 1 109 ? 22.973 -4.482 -16.620 1.00 97.56 109 TYR A C 1
ATOM 890 O O . TYR A 1 109 ? 23.794 -4.244 -17.496 1.00 97.56 109 TYR A O 1
ATOM 898 N N . PRO A 1 110 ? 21.748 -4.951 -16.940 1.00 98.38 110 PRO A N 1
ATOM 899 C CA . PRO A 1 110 ? 21.345 -5.125 -18.337 1.00 98.38 110 PRO A CA 1
ATOM 900 C C . PRO A 1 110 ? 21.356 -3.850 -19.193 1.00 98.38 110 PRO A C 1
ATOM 902 O O . PRO A 1 110 ? 21.578 -3.956 -20.397 1.00 98.38 110 PRO A O 1
ATOM 905 N N . TYR A 1 111 ? 21.088 -2.675 -18.607 1.00 95.88 111 TYR A N 1
ATOM 906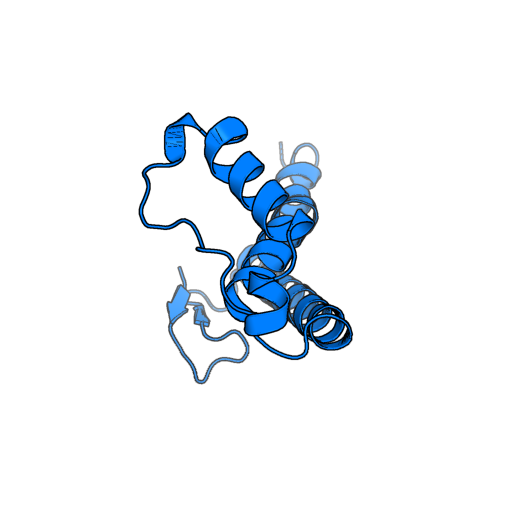 C CA . TYR A 1 111 ? 21.005 -1.408 -19.348 1.00 95.88 111 TYR A CA 1
ATOM 907 C C . TYR A 1 111 ? 22.165 -0.429 -19.110 1.00 95.88 111 TYR A C 1
ATOM 909 O O . TYR A 1 111 ? 22.409 0.401 -19.986 1.00 95.88 111 TYR A O 1
ATOM 917 N N . GLY A 1 112 ? 22.807 -0.455 -17.936 1.00 90.56 112 GLY A N 1
ATOM 918 C CA . GLY A 1 112 ? 23.900 0.457 -17.559 1.00 90.56 112 GLY A CA 1
ATOM 919 C C . GLY A 1 112 ? 25.270 -0.019 -18.016 1.00 90.56 112 GLY A C 1
ATOM 920 O O . GLY A 1 112 ? 26.109 0.865 -18.298 1.00 90.56 112 GLY A O 1
#

InterPro domains:
  IPR000907 Lipoxygenase [PTHR11771] (1-112)
  IPR013819 Lipoxygenase, C-terminal [PF00305] (1-112)
  IPR013819 Lipoxygenase, C-terminal [PS51393] (1-112)
  IPR036226 Lipoxigenase, C-terminal domain superfamily [SSF48484] (1-112)

Organism: NCBI:txid97028

Secondary structure (DSSP, 8-state):
-EEE-TTSTTSEEESSTT-HHHHHHHHHHHHHHHHHHHHHHHH-SSHHHHHH-HHHHHHHHHIIIIITTTTTT-TTS--S-SHHHHHHHHHHHHHIIIIIHHHHHTTHHHH-

Radius of gyration: 16.6 Å; chains: 1; bounding box: 40×29×44 Å

Foldseek 3Di:
DWAQDCVDPQRIHDPDNPPPLVVVLSVVLVVLLVVLLVVLCVQDVWLVSQVPPPVNQVVLCCCQCPVVVVCNPPPPQQNSRTPCNRSVVSSVVCSVVPSVCCVPPPCPVVPD

Sequence (112 aa):
MAVEDPSSPHGVRLVIEDYPYAVDGLEIWDAIKTWVQDYVSLYYPTDEVVQKDIELQTWWKEVVEKGHGDLKDKKWWPKMQNLQDLIQSCSIIIWTASALHAAVNFGQYPYG

=== Feature glossary ===
A reading guide for the features in this record.

Start from the sequence.

  · Sequence gives the chain of amino acids in standard one-letter code (A=alanine, C=cysteine, …, Y=tyrosine), read N→C. It is the only feature that is directly encoded by the gene; all structural features are derived from the folded form of this sequence.

Fold it, and you get atomic coordinates and the backbone conformation that goes with them.

  · The mmCIF table is the protein's shape written out atom by atom. For each backbone N, Cα, C, and carbonyl O, it records an (x, y, z) coordinate triple in Å plus the residue type, chain letter, and residue number.

  · Backbone dihedral angles. Every residue except chain termini has a φ (preceding-C → N → Cα → C) and a ψ (N → Cα → C → next-N). They are reported in degrees following the IUPAC sign convention. Secondary structure is essentially a statement about which (φ, ψ) basin each residue occupies.

  · DSSP 8-state secondary structure assigns each residue one of H (α-helix), G (3₁₀-helix), I (π-helix), E (extended β-strand), B (isolated β-bridge), T (hydrogen-bonded turn), S (bend), or '-' (coil). The assignment is computed from backbone hydrogen-bond geometry via the Kabsch–Sander algorithm.

  · P-SEA three-state annotation labels each residue as helix, strand, or coil based purely on the geometry of the Cα trace. It serves as a fallback when the full backbone (and thus DSSP) is unavailable.

Summarize the fold with a handful of shape descriptors and a per-residue structural alphabet.

  · Radius of gyration (Rg) is the root-mean-square distance of Cα atoms from their centroid — a single number for overall size and compactness. A globular domain of N residues has Rg ≈ 2.2·N^0.38 Å; an extended or disordered chain has a much larger Rg. The Cα contact count is the number of residue pairs whose Cα atoms are within 8 Å and are more than four positions apart in sequence — a standard proxy for tertiary packing density. The bounding box is the smallest axis-aligned box enclosing all Cα atoms.

  · Foldseek's 3Di representation compresses backbone geometry into a per-residue letter drawn from a learned twenty-state alphabet. It captures the tertiary interaction pattern around each residue — which residues are packed against it in space, regardless of where they are in sequence.

  · Accessible surface area quantifies burial. A residue with SASA near zero is packed into the hydrophobic core; one with SASA >100 Å² sits on the surface. Computed here via the Shrake–Rupley numerical algorithm with a 1.4 Å probe.

Ask how reliable the model is.

  · For AlphaFold models, the B-factor field carries pLDDT — the model's own estimate of local accuracy on a 0–100 scale. Regions with pLDDT<50 should be treated as essentially unmodeled; they often correspond to intrinsically disordered segments.

  · For experimental (PDB) structures, the B-factor (temperature factor) quantifies the positional spread of each atom in the crystal — a combination of thermal vibration and static disorder — in units of Å². High B-factors mark flexible loops or poorly resolved regions; low B-factors mark the rigid, well-ordered core.

  · PAE(i, j) answers: if I align the predicted and true structures on residue i, how far off (in Å) do I expect residue j to be? A block-diagonal PAE matrix with low values on the blocks and high values off-diagonal is the signature of a multi-domain protein with confidently predicted domains but uncertain inter-domain orientation.

Place it in context: what it resembles, what it is annotated as, and how it looks.

  · Structural nearest neighbors (via Foldseek easy-search vs the PDB). Reported per hit: target PDB id, E-value, and alignment TM-score. A TM-score above ~0.5 is the conventional threshold for 'same fold'.

  · Functional annotations link the protein to curated databases. InterPro entries identify conserved domains and families by matching the sequence against member-database signatures (Pfam, PROSITE, CDD, …). Gene Ontology (GO) terms describe molecular function, biological process, and cellular component in a controlled vocabulary. CATH places the structure in a hierarchical fold classification (Class/Architecture/Topology/Homologous-superfamily). The organism is the source species.

  · Plot images: a contact map (which residues are close in 3D, as an N×N binary image), a Ramachandran scatter (backbone torsion angles, revealing secondary-structure composition at a glance), and — for AlphaFold structures — a PAE heatmap (pairwise prediction confidence).

  · Structure images are PyMOL renders from six orthogonal camera directions. Cartoon representation draws helices as coils and strands as arrows; sticks shows the backbone as bonds; surface shows the solvent-excluded envelope. Rainbow coloring maps sequence position to hue (blue→red, N→C); chain coloring assigns a distinct color per polypeptide.